Protein AF-A0A954XD40-F1 (afdb_monomer_lite)

Secondary structure (DSSP, 8-state):
-EEEEEEETTSPPEEE--HHHHHHHTT-TTEEEEEEESS--HHHHHHHHHHHT--HHHHHT-

pLDDT: mean 91.99, std 4.81, range [69.19, 97.38]

Structure (mmCIF, N/CA/C/O backbone):
data_AF-A0A954XD40-F1
#
_entry.id   AF-A0A954XD40-F1
#
loop_
_atom_site.group_PDB
_atom_site.id
_atom_site.type_symbol
_atom_site.label_atom_id
_atom_site.label_alt_id
_atom_site.label_comp_id
_atom_site.label_asym_id
_atom_site.label_entity_id
_atom_site.label_seq_id
_atom_site.pdbx_PDB_ins_code
_atom_site.Cartn_x
_atom_site.Cartn_y
_atom_site.Cartn_z
_atom_site.occupancy
_atom_site.B_iso_or_equiv
_atom_site.auth_seq_id
_atom_site.auth_comp_id
_atom_site.auth_asym_id
_atom_site.auth_atom_id
_atom_site.pdbx_PDB_model_num
ATOM 1 N N . MET A 1 1 ? 5.080 -4.874 10.564 1.00 89.25 1 MET A N 1
ATOM 2 C CA . MET A 1 1 ? 6.182 -4.383 9.704 1.00 89.25 1 MET A CA 1
ATOM 3 C C . MET A 1 1 ? 5.648 -4.157 8.295 1.00 89.25 1 MET A C 1
ATOM 5 O O . MET A 1 1 ? 4.886 -4.990 7.831 1.00 89.25 1 MET A O 1
ATOM 9 N N . LEU A 1 2 ? 6.020 -3.050 7.641 1.00 94.81 2 LEU A N 1
ATOM 10 C CA . LEU A 1 2 ? 5.644 -2.734 6.254 1.00 94.81 2 LEU A CA 1
ATOM 11 C C . LEU A 1 2 ? 6.780 -3.104 5.296 1.00 94.81 2 LEU A C 1
ATOM 13 O O . LEU A 1 2 ? 7.903 -2.642 5.492 1.00 94.81 2 LEU A O 1
ATOM 17 N N . THR A 1 3 ? 6.459 -3.840 4.234 1.00 96.75 3 THR A N 1
ATOM 18 C CA . THR A 1 3 ? 7.311 -4.006 3.049 1.00 96.75 3 THR A CA 1
ATOM 19 C C . THR A 1 3 ? 6.475 -3.745 1.802 1.00 96.75 3 THR A C 1
ATOM 21 O O . THR A 1 3 ? 5.384 -4.282 1.671 1.00 96.75 3 THR A O 1
ATOM 24 N N . ALA A 1 4 ? 6.963 -2.937 0.867 1.00 96.81 4 ALA A N 1
ATOM 25 C CA . AL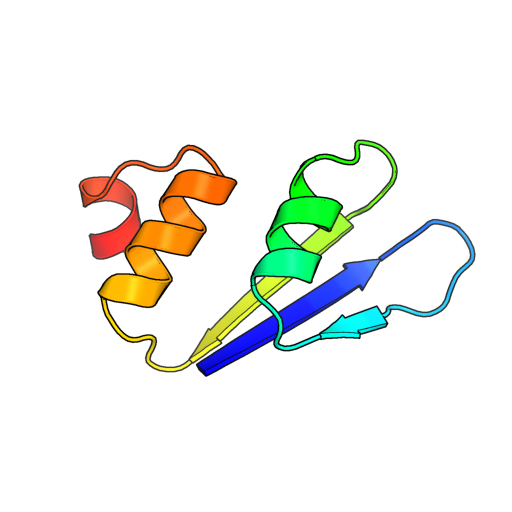A A 1 4 ? 6.265 -2.664 -0.382 1.00 96.81 4 ALA A CA 1
ATOM 26 C C . ALA A 1 4 ? 7.187 -2.785 -1.596 1.00 96.81 4 ALA A C 1
ATOM 28 O O . ALA A 1 4 ? 8.371 -2.447 -1.535 1.00 96.81 4 ALA A O 1
ATOM 29 N N . PHE A 1 5 ? 6.615 -3.240 -2.707 1.00 97.38 5 PHE A N 1
ATOM 30 C CA . PHE A 1 5 ? 7.254 -3.329 -4.013 1.0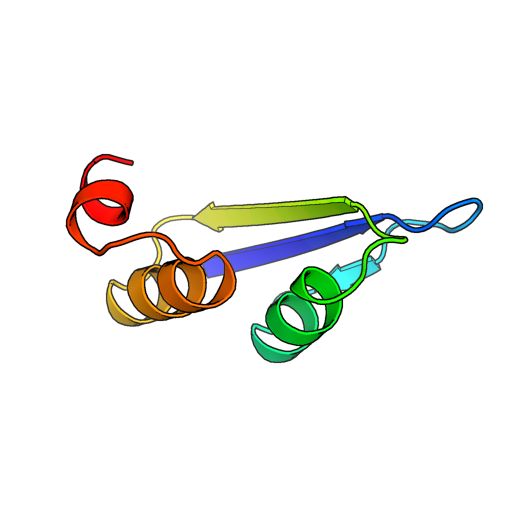0 97.38 5 PHE A CA 1
ATOM 31 C C . PHE A 1 5 ? 6.495 -2.456 -5.009 1.00 97.38 5 PHE A C 1
ATOM 33 O O . PHE A 1 5 ? 5.291 -2.623 -5.205 1.00 97.38 5 PHE A O 1
ATOM 40 N N . ILE A 1 6 ? 7.210 -1.533 -5.646 1.00 96.06 6 ILE A N 1
ATOM 41 C CA . ILE A 1 6 ? 6.687 -0.645 -6.683 1.00 96.06 6 ILE A CA 1
ATOM 42 C C . ILE A 1 6 ? 7.210 -1.147 -8.026 1.00 96.06 6 ILE A C 1
ATOM 44 O O . ILE A 1 6 ? 8.421 -1.157 -8.264 1.00 96.06 6 ILE A O 1
ATOM 48 N N . PHE A 1 7 ? 6.299 -1.569 -8.895 1.00 95.38 7 PHE A N 1
ATOM 49 C CA . PHE A 1 7 ? 6.594 -2.052 -10.237 1.00 95.38 7 PHE A CA 1
ATOM 50 C C . PHE A 1 7 ? 6.240 -0.969 -11.250 1.00 95.38 7 PHE A C 1
ATOM 52 O O . PHE A 1 7 ? 5.093 -0.535 -11.336 1.00 95.38 7 PHE A O 1
ATOM 59 N N . GLU A 1 8 ? 7.224 -0.565 -12.043 1.00 91.88 8 GLU A N 1
ATOM 60 C CA . GLU A 1 8 ? 7.063 0.395 -13.131 1.00 91.88 8 GLU A CA 1
ATOM 61 C C . GL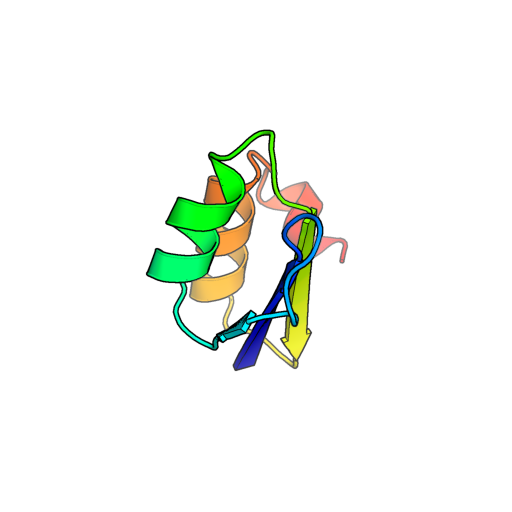U A 1 8 ? 7.443 -0.276 -14.452 1.00 91.88 8 GLU A C 1
ATOM 63 O O . GLU A 1 8 ? 8.328 -1.137 -14.482 1.00 91.88 8 GLU A O 1
ATOM 68 N N . ASN A 1 9 ? 6.801 0.128 -15.551 1.00 88.94 9 ASN A N 1
ATOM 69 C CA . ASN A 1 9 ? 7.099 -0.427 -16.872 1.00 88.94 9 ASN A CA 1
ATOM 70 C C . ASN A 1 9 ? 8.590 -0.300 -17.215 1.00 88.94 9 ASN A C 1
ATOM 72 O O . ASN A 1 9 ? 9.193 0.762 -17.048 1.00 88.94 9 ASN A O 1
ATOM 76 N N . ASP A 1 10 ? 9.162 -1.398 -17.711 1.00 87.81 10 ASP A N 1
ATOM 77 C CA . ASP A 1 10 ? 10.554 -1.508 -18.162 1.00 87.81 10 ASP A CA 1
ATOM 78 C C . ASP A 1 10 ? 11.625 -1.184 -17.099 1.00 87.81 10 ASP A C 1
ATOM 80 O O . ASP A 1 10 ? 12.786 -0.930 -17.437 1.00 87.81 10 ASP A O 1
ATOM 84 N N . LYS A 1 11 ? 11.276 -1.223 -15.805 1.00 90.62 11 LYS A N 1
ATOM 85 C CA . LYS A 1 11 ? 12.214 -1.005 -14.692 1.00 90.62 11 LYS A CA 1
ATOM 86 C C . LYS A 1 11 ? 12.254 -2.189 -13.730 1.00 90.62 11 LYS A C 1
ATOM 88 O O . LYS A 1 11 ? 11.320 -2.980 -13.629 1.00 90.62 11 LYS A O 1
ATOM 93 N N . LEU A 1 12 ? 13.365 -2.295 -12.999 1.00 91.62 12 LEU A N 1
ATOM 94 C CA . LEU A 1 12 ? 13.446 -3.194 -11.849 1.00 91.62 12 LEU A CA 1
ATOM 95 C C . LEU A 1 12 ? 12.516 -2.688 -10.734 1.00 91.62 12 LEU A C 1
ATOM 97 O O . LEU A 1 12 ? 12.420 -1.471 -10.548 1.00 91.62 12 LEU A O 1
ATOM 101 N N . PRO A 1 13 ? 11.860 -3.593 -9.988 1.00 93.44 13 PRO A N 1
ATOM 102 C CA . PRO A 1 13 ? 10.993 -3.202 -8.889 1.00 93.44 13 PRO A CA 1
ATOM 103 C C . PRO A 1 13 ? 11.785 -2.489 -7.793 1.00 93.44 13 PRO A C 1
ATOM 105 O O . PRO A 1 13 ? 12.906 -2.880 -7.458 1.00 93.44 13 PRO A O 1
ATOM 108 N N . ILE A 1 14 ? 11.178 -1.454 -7.221 1.00 95.06 14 ILE A 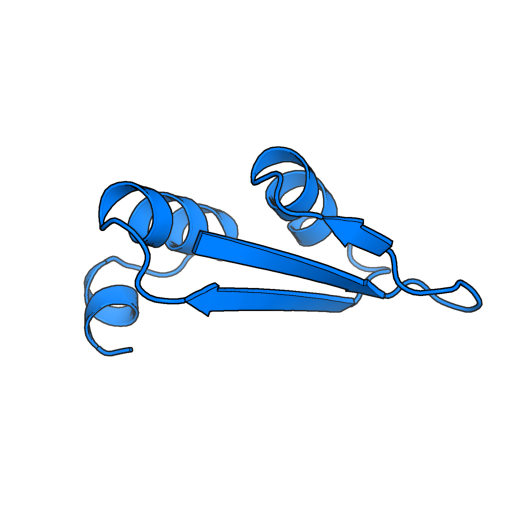N 1
ATOM 109 C CA . ILE A 1 14 ? 11.729 -0.714 -6.087 1.00 95.06 14 ILE A CA 1
ATOM 110 C C . ILE A 1 14 ? 11.121 -1.296 -4.814 1.00 95.06 14 ILE A C 1
ATOM 112 O O . ILE A 1 14 ? 9.900 -1.346 -4.685 1.00 95.06 14 ILE A O 1
ATOM 116 N N . THR A 1 15 ? 11.964 -1.719 -3.874 1.00 96.81 15 THR A N 1
ATOM 117 C CA . THR A 1 15 ? 11.524 -2.168 -2.547 1.00 96.81 15 THR A CA 1
ATOM 118 C C . THR A 1 15 ? 11.650 -1.023 -1.549 1.00 96.81 15 THR A C 1
ATOM 120 O O . THR A 1 15 ? 12.696 -0.378 -1.481 1.00 96.81 15 THR A O 1
ATOM 123 N N . THR A 1 16 ? 10.607 -0.780 -0.760 1.00 96.31 16 THR A N 1
ATOM 124 C CA . THR A 1 16 ? 10.588 0.250 0.285 1.00 96.31 16 THR A CA 1
ATOM 125 C C . THR A 1 16 ? 9.860 -0.244 1.533 1.00 96.31 16 THR A C 1
ATOM 127 O O . THR A 1 16 ? 9.010 -1.127 1.469 1.00 96.31 16 THR A O 1
ATOM 130 N N . THR A 1 17 ? 10.197 0.334 2.680 1.00 96.12 17 THR A N 1
ATOM 131 C CA . THR A 1 17 ? 9.463 0.188 3.948 1.00 96.12 17 THR A CA 1
ATOM 132 C C . THR A 1 17 ? 8.845 1.522 4.389 1.00 96.12 17 THR A C 1
ATOM 134 O O . THR A 1 17 ? 8.302 1.632 5.486 1.00 96.12 17 THR A O 1
ATOM 137 N N . SER A 1 18 ? 8.942 2.554 3.541 1.00 96.00 18 SER A N 1
ATOM 138 C CA . SER A 1 18 ? 8.434 3.901 3.791 1.00 96.00 18 SER A CA 1
ATOM 139 C C . SER A 1 18 ? 6.964 4.010 3.403 1.00 96.00 18 SER A C 1
ATOM 141 O O . SER A 1 18 ? 6.591 3.803 2.247 1.00 96.00 18 SER A O 1
ATOM 143 N N . LEU A 1 19 ? 6.129 4.414 4.358 1.00 95.56 19 LEU A N 1
ATOM 144 C CA . LEU A 1 19 ? 4.716 4.690 4.109 1.00 95.56 19 LEU A CA 1
ATOM 145 C C . LEU A 1 19 ? 4.514 5.877 3.150 1.00 95.56 19 LEU A C 1
ATOM 147 O O . LEU A 1 19 ? 3.560 5.891 2.375 1.00 95.56 19 LEU A O 1
ATOM 151 N N . ASP A 1 20 ? 5.415 6.862 3.168 1.00 95.75 20 ASP A N 1
ATOM 152 C CA . ASP A 1 20 ? 5.335 8.014 2.266 1.00 95.75 20 ASP A CA 1
ATOM 153 C C . ASP A 1 20 ? 5.589 7.611 0.810 1.00 95.75 20 ASP A C 1
ATOM 155 O O . ASP A 1 20 ? 4.902 8.103 -0.089 1.00 95.75 20 ASP A O 1
ATOM 159 N N . ASP A 1 21 ? 6.502 6.663 0.578 1.00 94.88 21 ASP A N 1
ATOM 160 C CA . ASP A 1 21 ? 6.759 6.116 -0.758 1.00 94.88 21 ASP A CA 1
ATOM 161 C C . ASP A 1 21 ? 5.543 5.331 -1.261 1.00 94.88 21 ASP A C 1
ATOM 163 O O . ASP A 1 21 ? 5.126 5.507 -2.405 1.00 94.88 21 ASP A O 1
ATOM 167 N N . VAL A 1 22 ? 4.928 4.519 -0.391 1.00 95.44 22 VAL A N 1
ATOM 168 C CA . VAL A 1 22 ? 3.674 3.798 -0.673 1.00 95.44 22 VAL A CA 1
ATOM 169 C C . VAL A 1 22 ? 2.561 4.782 -1.029 1.00 95.44 22 VAL A C 1
ATOM 171 O O . VAL A 1 22 ? 1.909 4.629 -2.059 1.00 95.44 22 VAL A O 1
ATOM 174 N N . ARG A 1 23 ? 2.381 5.842 -0.231 1.00 95.25 23 ARG A N 1
ATOM 175 C CA . ARG A 1 23 ? 1.376 6.885 -0.477 1.00 95.25 23 ARG A CA 1
ATOM 176 C C . ARG A 1 23 ? 1.618 7.616 -1.797 1.00 95.25 23 ARG A C 1
ATOM 178 O O . ARG A 1 23 ? 0.662 7.953 -2.493 1.00 95.25 23 ARG A O 1
ATOM 185 N N . HIS A 1 24 ? 2.874 7.897 -2.137 1.00 94.31 24 HIS A N 1
ATOM 186 C CA . HIS A 1 24 ? 3.223 8.523 -3.409 1.00 94.31 24 HIS A CA 1
ATOM 187 C C . HIS A 1 24 ? 2.958 7.579 -4.590 1.00 94.31 24 HIS A C 1
ATOM 189 O O . HIS A 1 24 ? 2.371 7.999 -5.586 1.00 94.31 24 HIS A O 1
ATOM 195 N N . ALA A 1 25 ? 3.335 6.305 -4.461 1.00 93.81 25 ALA A N 1
ATOM 196 C CA . ALA A 1 25 ? 3.138 5.286 -5.485 1.00 93.81 25 ALA A CA 1
ATOM 197 C C . ALA A 1 25 ? 1.656 4.973 -5.736 1.00 93.81 25 ALA A C 1
ATOM 199 O O . ALA A 1 25 ? 1.254 4.86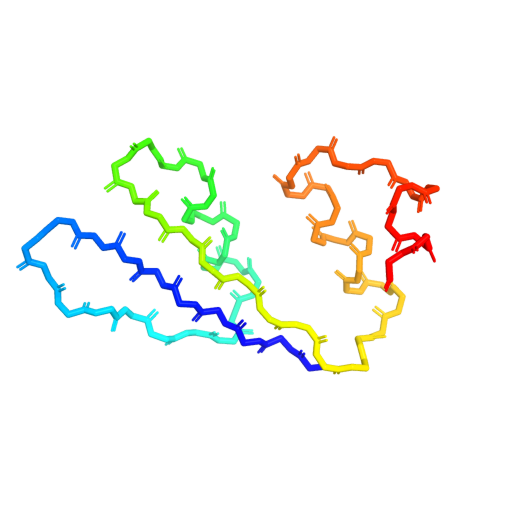6 -6.887 1.00 93.81 25 ALA A O 1
ATOM 200 N N . ALA A 1 26 ? 0.826 4.909 -4.691 1.00 93.94 26 ALA A N 1
ATOM 201 C CA . ALA A 1 26 ? -0.607 4.623 -4.804 1.00 93.94 26 ALA A CA 1
ATOM 202 C C . ALA A 1 26 ? -1.399 5.679 -5.604 1.00 93.94 26 ALA A C 1
ATOM 204 O O . ALA A 1 26 ? -2.513 5.415 -6.040 1.00 93.94 26 ALA A O 1
ATOM 205 N N . ARG A 1 27 ? -0.839 6.880 -5.810 1.00 92.25 27 ARG A N 1
ATOM 206 C CA . ARG A 1 27 ? -1.462 7.963 -6.598 1.00 92.25 27 ARG A CA 1
ATOM 207 C C . ARG A 1 27 ? -1.114 7.923 -8.084 1.00 92.25 27 ARG A C 1
ATOM 209 O O . ARG A 1 27 ? -1.487 8.838 -8.817 1.00 92.25 27 ARG A O 1
ATOM 216 N N . ARG A 1 28 ? -0.325 6.942 -8.510 1.00 92.00 28 ARG A N 1
ATOM 217 C CA . ARG A 1 28 ? 0.180 6.838 -9.873 1.00 92.00 28 ARG A CA 1
ATOM 218 C C . ARG A 1 28 ? -0.580 5.770 -10.641 1.00 92.00 28 ARG A C 1
ATOM 220 O O . ARG A 1 28 ? -0.659 4.632 -10.197 1.00 92.00 28 ARG A O 1
ATOM 227 N N . ASP A 1 29 ? -1.040 6.125 -11.834 1.00 88.12 29 ASP A N 1
ATOM 228 C CA . ASP A 1 29 ? -1.748 5.196 -12.724 1.00 88.12 29 ASP A CA 1
ATOM 229 C C . ASP A 1 29 ? -0.792 4.315 -13.554 1.00 88.12 29 ASP A C 1
ATOM 231 O O . ASP A 1 29 ? -1.223 3.381 -14.227 1.00 88.12 29 ASP A O 1
ATOM 235 N N . ASP A 1 30 ? 0.511 4.620 -13.546 1.00 90.25 30 ASP A N 1
ATOM 236 C CA . ASP A 1 30 ? 1.545 3.957 -14.353 1.00 90.25 30 ASP A CA 1
ATOM 237 C C . ASP A 1 30 ? 2.366 2.910 -13.579 1.00 90.25 30 ASP A C 1
ATOM 239 O O . ASP A 1 30 ? 3.355 2.391 -14.106 1.00 90.25 30 ASP A O 1
ATOM 243 N N . ALA A 1 31 ? 1.973 2.604 -12.340 1.00 89.88 31 ALA A N 1
ATOM 244 C CA . ALA A 1 31 ? 2.677 1.682 -11.461 1.00 89.88 31 ALA A CA 1
ATOM 245 C C . ALA A 1 31 ? 1.731 0.636 -10.859 1.00 89.88 31 ALA A C 1
ATOM 247 O O . ALA A 1 31 ? 0.576 0.917 -10.549 1.00 89.88 31 ALA A O 1
ATOM 248 N N . MET A 1 32 ? 2.245 -0.576 -10.650 1.00 93.75 32 MET A N 1
ATOM 249 C CA . MET A 1 32 ? 1.612 -1.571 -9.784 1.00 93.75 32 MET A CA 1
ATOM 250 C C . MET A 1 32 ? 2.310 -1.535 -8.425 1.00 93.75 32 MET A C 1
ATOM 252 O O . MET A 1 32 ? 3.537 -1.496 -8.347 1.00 93.75 32 MET A O 1
ATOM 256 N N . LEU A 1 33 ? 1.525 -1.575 -7.355 1.00 95.56 33 LEU A N 1
ATOM 257 C CA . LEU A 1 33 ? 2.011 -1.573 -5.984 1.00 95.56 33 LEU A CA 1
ATOM 258 C C . LEU A 1 33 ? 1.618 -2.888 -5.303 1.00 95.56 33 LEU A C 1
ATOM 260 O O . LEU A 1 33 ? 0.442 -3.238 -5.267 1.00 95.56 33 LEU A O 1
ATOM 264 N N . TRP A 1 34 ? 2.598 -3.605 -4.756 1.00 95.44 34 TRP A N 1
ATOM 265 C CA . TRP A 1 34 ? 2.375 -4.721 -3.834 1.00 95.44 34 TRP A CA 1
ATOM 266 C C . TRP A 1 34 ? 2.770 -4.252 -2.441 1.00 95.44 34 TRP A C 1
ATOM 268 O O . TRP A 1 34 ? 3.929 -3.908 -2.219 1.00 95.44 34 TRP A O 1
ATOM 278 N N . VAL A 1 35 ? 1.825 -4.261 -1.503 1.00 95.44 35 VAL A N 1
ATOM 279 C CA . VAL A 1 35 ? 2.084 -3.996 -0.084 1.00 95.44 35 VAL A CA 1
ATOM 280 C C . VAL A 1 35 ? 1.945 -5.287 0.716 1.00 95.44 35 VAL A C 1
ATOM 282 O O . VAL A 1 35 ? 0.966 -6.007 0.558 1.00 95.44 35 VAL A O 1
ATOM 285 N N . ASP A 1 36 ? 2.939 -5.576 1.545 1.00 94.62 36 ASP A N 1
ATOM 286 C CA . ASP A 1 36 ? 2.968 -6.691 2.482 1.00 94.62 36 ASP A CA 1
ATOM 287 C C . ASP A 1 36 ? 3.077 -6.152 3.914 1.00 94.62 36 ASP A C 1
ATOM 289 O O . ASP A 1 36 ? 3.920 -5.296 4.223 1.00 94.62 36 ASP A O 1
ATOM 293 N N . LEU A 1 37 ? 2.187 -6.630 4.781 1.00 93.06 37 LEU A N 1
ATOM 294 C CA . LEU A 1 37 ? 2.067 -6.208 6.171 1.00 93.06 37 LEU A CA 1
ATOM 295 C C . LEU A 1 37 ? 2.201 -7.429 7.079 1.00 93.06 37 LEU A C 1
ATOM 297 O O . LEU A 1 37 ? 1.282 -8.227 7.218 1.00 93.06 37 LEU A O 1
ATOM 301 N N . GLU A 1 38 ? 3.340 -7.549 7.754 1.00 92.50 38 GLU A N 1
ATOM 302 C CA . GLU A 1 38 ? 3.587 -8.648 8.690 1.00 92.50 38 GLU A CA 1
ATOM 303 C C . GLU A 1 38 ? 3.326 -8.183 10.123 1.00 92.50 38 GLU A C 1
ATOM 305 O O . GLU A 1 38 ? 4.076 -7.348 10.636 1.00 92.50 38 GLU A O 1
ATOM 310 N N . SER A 1 39 ? 2.281 -8.710 10.773 1.00 91.56 39 SER A N 1
ATOM 311 C CA . SER A 1 39 ? 1.866 -8.316 12.135 1.00 91.56 39 SER A CA 1
ATOM 312 C C . SER A 1 39 ? 1.912 -6.786 12.341 1.00 91.56 39 SER A C 1
ATOM 314 O O . SER A 1 39 ? 2.710 -6.291 13.147 1.00 91.56 39 SER A O 1
ATOM 316 N N . PRO A 1 40 ? 1.187 -6.002 11.521 1.00 90.81 40 PRO A N 1
ATOM 317 C CA . PRO A 1 40 ? 1.228 -4.547 11.602 1.00 90.81 40 PRO A CA 1
ATOM 318 C C . PRO A 1 40 ? 0.614 -4.043 12.913 1.00 90.81 40 PRO A C 1
ATOM 320 O O . PRO A 1 40 ? -0.278 -4.660 13.486 1.00 90.81 40 PRO A O 1
ATOM 323 N N . GLU A 1 41 ? 1.090 -2.890 13.377 1.00 92.25 41 GLU A N 1
ATOM 324 C CA . GLU A 1 41 ? 0.378 -2.144 14.412 1.00 92.25 41 GLU A CA 1
ATOM 325 C C . GLU A 1 41 ? -0.936 -1.605 13.829 1.00 92.25 41 GLU A C 1
ATOM 327 O O . GLU A 1 41 ? -0.976 -1.205 12.664 1.00 92.25 41 GLU A O 1
ATOM 332 N N . GLU A 1 42 ? -1.987 -1.529 14.643 1.00 91.69 42 GLU A N 1
ATOM 333 C CA . GLU A 1 42 ? -3.305 -0.996 14.256 1.00 91.69 42 GLU A CA 1
ATOM 334 C C . GLU A 1 42 ? -3.196 0.393 13.603 1.00 91.69 42 GLU A C 1
ATOM 336 O O . GLU A 1 42 ? -3.772 0.656 12.550 1.00 91.69 42 GLU A O 1
ATOM 341 N N . SER A 1 43 ? -2.331 1.257 14.146 1.00 93.12 43 SER A N 1
ATOM 342 C CA . SER A 1 43 ? -2.077 2.589 13.584 1.00 93.12 43 SER A CA 1
ATOM 343 C C . SER A 1 43 ? -1.539 2.559 12.147 1.00 93.12 43 SER A C 1
ATOM 345 O O . SER A 1 43 ? -1.803 3.476 11.371 1.00 93.12 43 SER A O 1
ATOM 347 N N . LEU A 1 44 ? -0.776 1.527 11.775 1.00 92.88 44 LEU A N 1
ATOM 348 C CA . LEU A 1 44 ? -0.246 1.346 10.426 1.00 92.88 44 LEU A CA 1
ATOM 349 C C . LEU A 1 44 ? -1.315 0.776 9.489 1.00 92.88 44 LEU A C 1
ATOM 351 O O . LEU A 1 44 ? -1.389 1.217 8.344 1.00 92.88 44 LEU A O 1
ATOM 355 N N . LEU A 1 45 ? -2.141 -0.161 9.968 1.00 92.00 45 LEU A N 1
ATOM 356 C CA . LEU A 1 45 ? -3.283 -0.688 9.212 1.00 92.00 45 LEU A CA 1
ATOM 357 C C . LEU A 1 45 ? -4.233 0.438 8.807 1.00 92.00 45 LEU A C 1
ATOM 359 O O . LEU A 1 45 ? -4.509 0.591 7.621 1.00 92.00 45 LEU A O 1
ATOM 363 N N . LEU A 1 46 ? -4.632 1.288 9.756 1.00 92.12 46 LEU A N 1
ATOM 364 C CA . LEU A 1 46 ? -5.508 2.433 9.488 1.00 92.12 46 LEU A CA 1
ATOM 365 C C . LEU A 1 46 ? -4.902 3.390 8.453 1.00 92.12 46 LEU A C 1
ATOM 367 O O . LEU A 1 46 ? -5.564 3.778 7.495 1.00 92.12 46 LEU A O 1
ATOM 371 N N . GLN A 1 47 ? -3.611 3.714 8.581 1.00 94.19 47 GLN A N 1
ATOM 372 C CA . GLN A 1 47 ? -2.919 4.569 7.612 1.00 94.19 47 GLN A CA 1
ATOM 373 C C . GLN A 1 47 ? -2.843 3.955 6.204 1.00 94.19 47 GLN A C 1
ATOM 375 O O . GLN A 1 47 ? -2.886 4.687 5.215 1.00 94.19 47 GLN A O 1
ATOM 380 N N . ILE A 1 48 ? -2.702 2.631 6.093 1.00 94.44 48 ILE A N 1
ATOM 381 C CA . ILE A 1 48 ? -2.746 1.921 4.808 1.00 94.44 48 ILE A CA 1
ATOM 382 C C . ILE A 1 48 ? -4.170 1.929 4.245 1.00 94.44 48 ILE A C 1
ATOM 384 O O . ILE A 1 48 ? -4.344 2.241 3.067 1.00 94.44 48 ILE A O 1
ATOM 388 N N . GLY A 1 49 ? -5.178 1.673 5.080 1.00 93.81 49 GLY A N 1
ATOM 389 C CA . GLY A 1 49 ? -6.586 1.760 4.699 1.00 93.81 49 GLY A CA 1
ATOM 390 C C . GLY A 1 49 ? -6.932 3.130 4.119 1.00 93.81 49 GLY A C 1
ATOM 391 O O . GLY A 1 49 ? -7.452 3.214 3.009 1.00 93.81 49 GLY A O 1
ATOM 392 N N . GLU A 1 50 ? -6.506 4.214 4.774 1.00 94.56 50 GLU A N 1
ATOM 393 C CA . GLU A 1 50 ? -6.674 5.584 4.274 1.00 94.56 50 GLU A CA 1
ATOM 394 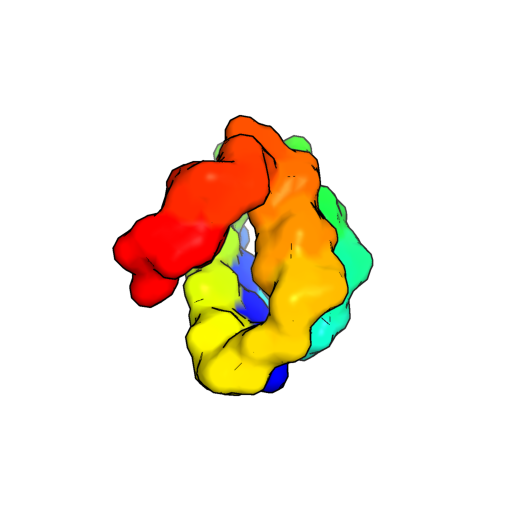C C . GLU A 1 50 ? -6.023 5.819 2.900 1.00 94.56 50 GLU A C 1
ATOM 396 O O . GLU A 1 50 ? -6.584 6.533 2.067 1.00 94.56 50 GLU A O 1
ATOM 401 N N . ILE A 1 51 ? -4.845 5.234 2.638 1.00 94.94 51 ILE A N 1
ATOM 402 C CA . ILE A 1 51 ? -4.157 5.365 1.341 1.00 94.94 51 ILE A CA 1
ATOM 403 C C . ILE A 1 51 ? -4.981 4.728 0.218 1.00 94.94 51 ILE A C 1
ATOM 405 O O . ILE A 1 51 ? -5.043 5.290 -0.878 1.00 94.94 51 ILE A O 1
ATOM 409 N N . PHE A 1 52 ? -5.604 3.581 0.487 1.00 92.12 52 PHE A N 1
ATOM 410 C CA . PHE A 1 52 ? -6.366 2.816 -0.503 1.00 92.12 52 PHE A CA 1
ATOM 411 C C . PHE A 1 52 ? -7.878 3.080 -0.469 1.00 92.12 52 PHE A C 1
ATOM 413 O O . PHE A 1 52 ? -8.608 2.532 -1.292 1.00 92.12 52 PHE A O 1
ATOM 420 N N . GLY A 1 53 ? -8.350 3.944 0.434 1.00 91.69 53 GLY A N 1
ATOM 421 C CA . GLY A 1 53 ? -9.770 4.252 0.600 1.00 91.69 53 GLY A CA 1
ATOM 422 C C . GLY A 1 53 ? -10.588 3.093 1.174 1.00 91.69 53 GLY A C 1
ATOM 423 O O . GLY A 1 53 ? -11.764 2.971 0.841 1.00 91.69 53 GLY A O 1
ATOM 424 N N . LEU A 1 54 ? -9.964 2.242 1.992 1.00 91.75 54 LEU A N 1
ATOM 425 C CA . LEU A 1 54 ? -10.617 1.155 2.720 1.00 91.75 54 LEU A CA 1
ATOM 426 C C . LEU A 1 54 ? -11.108 1.671 4.075 1.00 91.75 54 LEU A C 1
ATOM 428 O O . LEU A 1 54 ? -10.417 2.455 4.730 1.00 91.75 54 LEU A O 1
ATOM 432 N N . ASP A 1 55 ? -12.304 1.249 4.477 1.00 88.25 55 ASP A N 1
ATOM 433 C CA . ASP A 1 55 ? -12.812 1.521 5.820 1.00 88.25 55 ASP A CA 1
ATOM 434 C C . ASP A 1 55 ? -12.180 0.587 6.865 1.00 88.25 55 ASP A C 1
ATOM 436 O O . ASP A 1 55 ? -11.567 -0.429 6.540 1.00 88.25 55 ASP A O 1
ATOM 440 N N . GLU A 1 56 ? -12.294 0.982 8.132 1.00 83.50 56 GLU A N 1
ATOM 441 C CA . GLU A 1 56 ? -11.716 0.273 9.280 1.00 83.50 56 GLU A CA 1
ATOM 442 C C . GLU A 1 56 ? -12.252 -1.160 9.406 1.00 83.50 56 GLU A C 1
ATOM 444 O O . GLU A 1 56 ? -11.471 -2.086 9.594 1.00 83.50 56 GLU A O 1
ATOM 449 N N . GLU A 1 57 ? -13.556 -1.361 9.187 1.00 85.56 57 GLU A N 1
ATOM 450 C CA . GLU A 1 57 ? -14.190 -2.687 9.221 1.00 85.56 57 GLU A CA 1
ATOM 451 C C . GLU A 1 57 ? -13.587 -3.626 8.161 1.00 85.56 57 GLU A C 1
ATOM 453 O O . GLU A 1 57 ? -13.258 -4.773 8.454 1.00 85.56 57 GLU A O 1
ATOM 458 N N . SER A 1 58 ? -13.343 -3.119 6.949 1.00 85.75 58 SER A N 1
ATOM 459 C CA . SER A 1 58 ? -12.697 -3.875 5.870 1.00 85.75 58 SER A CA 1
ATOM 460 C C . SER A 1 58 ? -11.237 -4.227 6.171 1.00 85.75 58 SER A C 1
ATOM 462 O O . SER A 1 58 ? -10.734 -5.230 5.662 1.00 85.75 58 SER A O 1
ATOM 464 N N . MET A 1 59 ? -10.540 -3.393 6.949 1.00 84.56 59 MET A N 1
ATOM 465 C CA . MET A 1 59 ? -9.152 -3.641 7.344 1.00 84.56 59 MET A CA 1
ATOM 466 C C . MET A 1 59 ? -9.051 -4.687 8.459 1.00 84.56 59 MET A C 1
ATOM 468 O O . MET A 1 59 ? -8.130 -5.497 8.417 1.00 84.56 59 MET A O 1
ATOM 472 N N . ASP A 1 60 ? -9.984 -4.684 9.415 1.00 80.38 60 ASP A N 1
ATOM 473 C CA . ASP A 1 60 ? -10.013 -5.616 10.553 1.00 80.38 60 ASP A CA 1
ATOM 474 C C . ASP A 1 60 ? -10.378 -7.056 10.156 1.00 80.38 60 ASP A C 1
ATOM 476 O O . ASP A 1 60 ? -9.960 -8.012 10.813 1.00 80.38 60 ASP A O 1
ATOM 480 N N . ASP A 1 61 ? -11.147 -7.223 9.078 1.00 79.69 61 ASP A N 1
ATOM 481 C CA . ASP A 1 61 ? -11.531 -8.535 8.543 1.00 79.69 61 ASP A CA 1
ATOM 482 C C . ASP A 1 61 ? -10.357 -9.302 7.883 1.00 79.69 61 ASP A C 1
ATOM 484 O O . ASP A 1 61 ? -10.500 -10.493 7.575 1.00 79.69 61 ASP A O 1
ATOM 488 N N . CYS A 1 62 ? -9.214 -8.642 7.644 1.00 69.19 62 CYS A N 1
ATOM 489 C CA . CYS A 1 62 ? -8.055 -9.161 6.902 1.00 69.19 62 CYS A CA 1
ATOM 490 C C . CYS A 1 62 ? -6.889 -9.583 7.811 1.00 69.19 62 CYS A C 1
ATOM 492 O O . CYS A 1 62 ? -6.310 -10.664 7.536 1.00 69.19 62 CYS A O 1
#

Foldseek 3Di:
DKWKWKAAPPDDIDIDRDLVVVLVRLPDPRIDMDMDDDPDDLVVLVSVCVSVVHDSVRSVVD

Radius of gyration: 11.88 Å; chains: 1; bounding box: 28×18×33 Å

Sequence (62 aa):
MLTAFIFENDKLPITTTSLDDVRHAARRDDAMLWVDLESPEESLLLQIGEIFGLDEESMDDC